Protein AF-A0A1W9QXL1-F1 (afdb_monomer_lite)

Radius of gyration: 25.46 Å; chains: 1; bounding box: 90×33×54 Å

Secondary structure (DSSP, 8-state):
-------------HHHHHHHHHHHS-HHHHHHHHHHHHHHHHHHHHHHHHHHHHHTTBPEEEETTEEEEEESSSSS-EEEEHHHHTT--SS-EEEEEEEE-SS-EEEEEEEEEE-TTT-PEEEES-SSS---EEEPBPBP-

Structure (mmCIF, N/CA/C/O backbone):
data_AF-A0A1W9QXL1-F1
#
_entry.id   AF-A0A1W9QXL1-F1
#
loop_
_atom_site.group_PDB
_atom_site.id
_atom_site.type_symbol
_atom_site.label_atom_id
_atom_site.label_alt_id
_atom_site.label_comp_id
_atom_site.label_asym_id
_atom_site.label_entity_id
_atom_site.label_seq_id
_atom_site.pdbx_PDB_ins_code
_atom_site.Cartn_x
_atom_site.Cartn_y
_atom_site.Cartn_z
_atom_site.occupancy
_atom_site.B_iso_or_equiv
_atom_site.auth_seq_id
_atom_site.auth_comp_id
_atom_site.auth_asym_id
_atom_site.auth_atom_id
_atom_site.pdbx_PDB_model_num
ATOM 1 N N . MET A 1 1 ? 74.853 2.421 2.868 1.00 37.16 1 MET A N 1
ATOM 2 C CA . MET A 1 1 ? 73.947 3.368 2.187 1.00 37.16 1 MET A CA 1
ATOM 3 C C . MET A 1 1 ? 73.109 2.555 1.227 1.00 37.16 1 MET A C 1
ATOM 5 O O . MET A 1 1 ? 73.667 2.025 0.280 1.00 37.16 1 MET A O 1
ATOM 9 N N . ILE A 1 2 ? 71.833 2.346 1.539 1.00 36.75 2 ILE A N 1
ATOM 10 C CA . ILE A 1 2 ? 70.888 1.663 0.651 1.00 36.75 2 ILE A CA 1
ATOM 11 C C . ILE A 1 2 ? 69.963 2.763 0.144 1.00 36.75 2 ILE A C 1
ATOM 13 O O . ILE A 1 2 ? 69.269 3.391 0.942 1.00 36.75 2 ILE A O 1
ATOM 17 N N . GLU A 1 3 ? 70.042 3.052 -1.152 1.00 38.88 3 GLU A N 1
ATOM 18 C CA . GLU A 1 3 ? 69.144 3.984 -1.827 1.00 38.88 3 GLU A CA 1
ATOM 19 C C . GLU A 1 3 ? 67.740 3.385 -1.838 1.00 38.88 3 GLU A C 1
ATOM 21 O O . GLU A 1 3 ? 67.471 2.366 -2.476 1.00 38.88 3 GLU A O 1
ATOM 26 N N . ILE A 1 4 ? 66.844 4.013 -1.085 1.00 38.66 4 ILE A N 1
ATOM 27 C CA . ILE A 1 4 ? 65.417 3.728 -1.134 1.00 38.66 4 ILE A CA 1
ATOM 28 C C . ILE A 1 4 ? 64.913 4.446 -2.384 1.00 38.66 4 ILE A C 1
ATOM 30 O O . ILE A 1 4 ? 64.699 5.656 -2.371 1.00 38.66 4 ILE A O 1
ATOM 34 N N . SER A 1 5 ? 64.809 3.716 -3.494 1.00 39.84 5 SER A N 1
ATOM 35 C CA . SER A 1 5 ? 64.148 4.224 -4.693 1.00 39.84 5 SER A CA 1
ATOM 36 C C . SER A 1 5 ? 62.652 4.332 -4.411 1.00 39.84 5 SER A C 1
ATOM 38 O O . SER A 1 5 ? 62.005 3.380 -3.976 1.00 39.84 5 SER A O 1
ATOM 40 N N . ASN A 1 6 ? 62.142 5.545 -4.611 1.00 46.84 6 ASN A N 1
ATOM 41 C CA . ASN A 1 6 ? 60.753 5.939 -4.434 1.00 46.84 6 ASN A CA 1
ATOM 42 C C . ASN A 1 6 ? 59.811 4.972 -5.158 1.00 46.84 6 ASN A C 1
ATOM 44 O O . ASN A 1 6 ? 59.681 5.008 -6.381 1.00 46.84 6 ASN A O 1
ATOM 48 N N . LEU A 1 7 ? 59.124 4.132 -4.388 1.00 41.19 7 LEU A N 1
ATOM 49 C CA . LEU A 1 7 ? 57.939 3.431 -4.848 1.00 41.19 7 LEU A CA 1
ATOM 50 C C . LEU A 1 7 ? 56.739 4.327 -4.533 1.00 41.19 7 LEU A C 1
ATOM 52 O O . LEU A 1 7 ? 56.057 4.150 -3.524 1.00 41.19 7 LEU A O 1
ATOM 56 N N . ASP A 1 8 ? 56.519 5.320 -5.393 1.00 43.59 8 ASP A N 1
ATOM 57 C CA . ASP A 1 8 ? 55.296 6.121 -5.424 1.00 43.59 8 ASP A CA 1
ATOM 58 C C . ASP A 1 8 ? 54.125 5.225 -5.858 1.00 43.59 8 ASP A C 1
ATOM 60 O O . ASP A 1 8 ? 53.671 5.211 -7.002 1.00 43.59 8 ASP A O 1
ATOM 64 N N . PHE A 1 9 ? 53.641 4.427 -4.908 1.00 44.78 9 PHE A N 1
ATOM 65 C CA . PHE A 1 9 ? 52.422 3.637 -4.999 1.00 44.78 9 PHE A CA 1
ATOM 66 C C . PHE A 1 9 ? 51.214 4.567 -4.811 1.00 44.78 9 PHE A C 1
ATOM 68 O O . PHE A 1 9 ? 50.482 4.493 -3.825 1.00 44.78 9 PHE A O 1
ATOM 75 N N . PHE A 1 10 ? 51.005 5.496 -5.746 1.00 48.31 10 PHE A N 1
ATOM 76 C CA . PHE A 1 10 ? 49.748 6.233 -5.820 1.00 48.31 10 PHE A CA 1
ATOM 77 C C . PHE A 1 10 ? 48.688 5.298 -6.398 1.00 48.31 10 PHE A C 1
ATOM 79 O O . PHE A 1 10 ? 48.569 5.143 -7.612 1.00 48.31 10 PHE A O 1
ATOM 86 N N . SER A 1 11 ? 47.899 4.663 -5.528 1.00 58.47 11 SER A N 1
ATOM 87 C CA . SER A 1 11 ? 46.654 4.031 -5.956 1.00 58.47 11 SER A CA 1
ATOM 88 C C . SER A 1 11 ? 45.786 5.102 -6.614 1.00 58.47 11 SER A C 1
ATOM 90 O O . SER A 1 11 ? 45.389 6.069 -5.957 1.00 58.47 11 SER A O 1
ATOM 92 N N . GLU A 1 12 ? 45.508 4.960 -7.909 1.00 55.22 12 GLU A N 1
ATOM 93 C CA . GLU A 1 12 ? 44.550 5.820 -8.598 1.00 55.22 12 GLU A CA 1
ATOM 94 C C . GLU A 1 12 ? 43.240 5.872 -7.814 1.00 55.22 12 GLU A C 1
ATOM 96 O O . GLU A 1 12 ? 42.622 4.836 -7.552 1.00 55.22 12 GLU A O 1
ATOM 101 N N . SER A 1 13 ? 42.827 7.086 -7.444 1.00 63.16 13 SER A N 1
ATOM 102 C CA . SER A 1 13 ? 41.547 7.317 -6.789 1.00 63.16 13 SER A CA 1
ATOM 103 C C . SER A 1 13 ? 40.410 6.799 -7.675 1.00 63.16 13 SER A C 1
ATOM 105 O O . SER A 1 13 ? 40.453 6.937 -8.900 1.00 63.16 13 SER A O 1
ATOM 107 N N . GLU A 1 14 ? 39.373 6.212 -7.071 1.00 58.25 14 GLU A N 1
ATOM 108 C CA . GLU A 1 14 ? 38.215 5.659 -7.797 1.00 58.25 14 GLU A CA 1
ATOM 109 C C . GLU A 1 14 ? 37.570 6.675 -8.758 1.00 58.25 14 GLU A C 1
ATOM 111 O O . GLU A 1 14 ? 37.056 6.315 -9.817 1.00 58.25 14 GLU A O 1
ATOM 116 N N . GLU A 1 15 ? 37.676 7.968 -8.446 1.00 55.12 15 GLU A N 1
ATOM 117 C CA . GLU A 1 15 ? 37.240 9.061 -9.315 1.00 55.12 15 GLU A CA 1
ATOM 118 C C . GLU A 1 15 ? 38.013 9.145 -10.641 1.00 55.12 15 GLU A C 1
ATOM 120 O O . GLU A 1 15 ? 37.410 9.432 -11.677 1.00 55.12 15 GLU A O 1
ATOM 125 N N . LYS A 1 16 ? 39.330 8.886 -10.651 1.00 56.50 16 LYS A N 1
ATOM 126 C CA . LYS A 1 16 ? 40.138 8.891 -11.884 1.00 56.50 16 LYS A CA 1
ATOM 127 C C . LYS A 1 16 ? 39.819 7.686 -12.769 1.00 56.50 16 LYS A C 1
ATOM 129 O O . LYS A 1 16 ? 39.666 7.856 -13.978 1.00 56.50 16 LYS A O 1
ATOM 134 N N . LYS A 1 17 ? 39.616 6.508 -12.166 1.00 56.53 17 LYS A N 1
ATOM 135 C CA . LYS A 1 17 ? 39.185 5.295 -12.882 1.00 56.53 17 LYS A CA 1
ATOM 136 C C . LYS A 1 17 ? 37.814 5.476 -13.537 1.00 56.53 17 LYS A C 1
ATOM 138 O O . LYS A 1 17 ? 37.656 5.163 -14.714 1.00 56.53 17 LYS A O 1
ATOM 143 N N . ASN A 1 18 ? 36.857 6.071 -12.819 1.00 58.62 18 ASN A N 1
ATOM 144 C CA . ASN A 1 18 ? 35.532 6.378 -13.366 1.00 58.62 18 ASN A CA 1
ATOM 145 C C . ASN A 1 18 ? 35.594 7.364 -14.543 1.00 58.62 18 ASN A C 1
ATOM 147 O O . ASN A 1 18 ? 34.900 7.169 -15.538 1.00 58.62 18 ASN A O 1
ATOM 151 N N . ARG A 1 19 ? 36.446 8.399 -14.482 1.00 56.50 19 ARG A N 1
ATOM 152 C CA . ARG A 1 19 ? 36.605 9.359 -15.591 1.00 56.50 19 ARG A CA 1
ATOM 153 C C . ARG A 1 19 ? 37.173 8.711 -16.856 1.00 56.50 19 ARG A C 1
ATOM 155 O O . ARG A 1 19 ? 36.631 8.949 -17.928 1.00 56.50 19 ARG A O 1
ATOM 162 N N . HIS A 1 20 ? 38.189 7.852 -16.739 1.00 54.72 20 HIS A N 1
ATOM 163 C CA . HIS A 1 20 ? 38.717 7.104 -17.890 1.00 54.72 20 HIS A CA 1
ATOM 164 C C . HIS A 1 20 ? 37.682 6.149 -18.500 1.00 54.72 20 HIS A C 1
ATOM 166 O O . HIS A 1 20 ? 37.623 6.007 -19.717 1.00 54.72 20 HIS A O 1
ATOM 172 N N . GLN A 1 21 ? 36.814 5.543 -17.687 1.00 57.22 21 GLN A N 1
ATOM 173 C CA . GLN A 1 21 ? 35.759 4.660 -18.188 1.00 57.22 21 GLN A CA 1
ATOM 174 C C . GLN A 1 21 ? 34.676 5.412 -18.984 1.00 57.22 21 GLN A C 1
ATOM 176 O O . GLN A 1 21 ? 34.145 4.877 -19.954 1.00 57.22 21 GLN A O 1
ATOM 181 N N . ILE A 1 22 ? 34.389 6.671 -18.632 1.00 56.94 22 ILE A N 1
ATOM 182 C CA . ILE A 1 22 ? 33.401 7.519 -19.325 1.00 56.94 22 ILE A CA 1
ATOM 183 C C . ILE A 1 22 ? 33.869 7.925 -20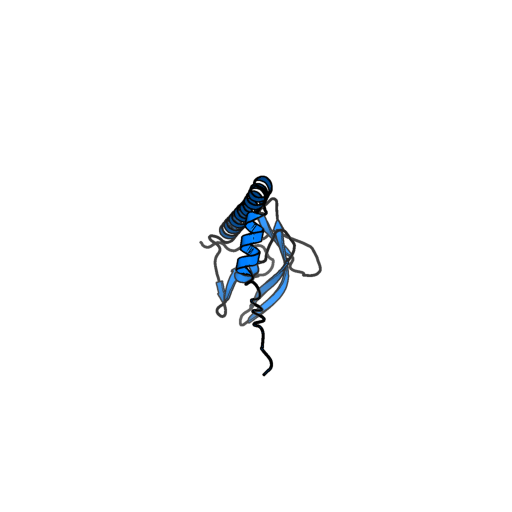.739 1.00 56.94 22 ILE A C 1
ATOM 185 O O . ILE A 1 22 ? 33.045 8.059 -21.655 1.00 56.94 22 ILE A O 1
ATOM 189 N N . ASP A 1 23 ? 35.179 8.079 -20.938 1.00 59.72 23 ASP A N 1
ATOM 190 C CA . ASP A 1 23 ? 35.776 8.397 -22.243 1.00 59.72 23 ASP A CA 1
ATOM 191 C C . ASP A 1 23 ? 35.836 7.191 -23.194 1.00 59.72 23 ASP A C 1
ATOM 193 O O . ASP A 1 23 ? 35.885 7.378 -24.409 1.00 59.72 23 ASP A O 1
ATOM 197 N N . ILE A 1 24 ? 35.740 5.966 -22.665 1.00 66.12 24 ILE A N 1
ATOM 198 C CA . ILE A 1 24 ? 35.761 4.716 -23.446 1.00 66.12 24 ILE A CA 1
ATOM 199 C C . ILE A 1 24 ? 34.400 4.413 -24.098 1.00 66.12 24 ILE A C 1
ATOM 201 O O . ILE A 1 24 ? 34.344 3.682 -25.086 1.00 66.12 24 ILE A O 1
ATOM 205 N N . PHE A 1 25 ? 33.296 4.988 -23.606 1.00 72.06 25 PHE A N 1
ATOM 206 C CA . PHE A 1 25 ? 31.986 4.731 -24.205 1.00 72.06 25 PHE A CA 1
ATOM 207 C C . PHE A 1 25 ? 31.851 5.377 -25.584 1.00 72.06 25 PHE A C 1
ATOM 209 O O . PHE A 1 25 ? 32.010 6.592 -25.763 1.00 72.06 25 PHE A O 1
ATOM 216 N N . THR A 1 26 ? 31.444 4.564 -26.551 1.00 83.00 26 THR A N 1
ATOM 217 C CA . THR A 1 26 ? 31.061 5.017 -27.885 1.00 83.00 26 THR A CA 1
ATOM 218 C C . THR A 1 26 ? 29.857 5.960 -27.815 1.00 83.00 26 THR A C 1
ATOM 220 O O . THR A 1 26 ? 29.043 5.924 -26.889 1.00 83.00 26 THR A O 1
ATOM 223 N N . HIS A 1 27 ? 29.690 6.808 -28.833 1.00 84.81 27 HIS A N 1
ATOM 224 C CA . HIS A 1 27 ? 28.538 7.713 -28.916 1.00 84.81 27 HIS A CA 1
ATOM 225 C C . HIS A 1 27 ? 27.192 6.959 -28.848 1.00 84.81 27 HIS A C 1
ATOM 227 O O . HIS A 1 27 ? 26.214 7.457 -28.286 1.00 84.81 27 HIS A O 1
ATOM 233 N N . LEU A 1 28 ? 27.141 5.735 -29.387 1.00 88.06 28 LEU A N 1
ATOM 234 C CA . LEU A 1 28 ? 25.964 4.870 -29.321 1.00 88.06 28 LEU A CA 1
ATOM 235 C C . LEU A 1 28 ? 25.688 4.383 -27.892 1.00 88.06 28 LEU A C 1
ATOM 237 O O . LEU A 1 28 ? 24.551 4.461 -27.432 1.00 88.06 28 LEU A O 1
ATOM 241 N N . GLU A 1 29 ? 26.714 3.936 -27.168 1.00 87.06 29 GLU A N 1
ATOM 242 C CA . GLU A 1 29 ? 26.579 3.511 -25.770 1.00 87.06 29 GLU A CA 1
ATOM 243 C C . GLU A 1 29 ? 26.157 4.669 -24.871 1.00 87.06 29 GLU A C 1
ATOM 245 O O . GLU A 1 29 ? 25.228 4.515 -24.081 1.00 87.06 29 GLU A O 1
ATOM 250 N N . LYS A 1 30 ? 26.745 5.858 -25.055 1.00 89.44 30 LYS A N 1
ATOM 251 C CA . LYS A 1 30 ? 26.338 7.075 -24.332 1.00 89.44 30 LYS A CA 1
ATOM 252 C C . LYS A 1 30 ? 24.854 7.383 -24.550 1.00 89.44 30 LYS A C 1
ATOM 254 O O . LYS A 1 30 ? 24.141 7.673 -23.590 1.00 89.44 30 LYS A O 1
ATOM 259 N N . LYS A 1 31 ? 24.362 7.259 -25.788 1.00 92.69 31 LYS A N 1
ATOM 260 C CA . LYS A 1 31 ? 22.936 7.433 -26.113 1.00 92.69 31 LYS A CA 1
ATOM 261 C C . LYS A 1 31 ? 22.059 6.367 -25.450 1.00 92.69 31 LYS A C 1
ATOM 263 O O . LYS A 1 31 ? 21.014 6.706 -24.900 1.00 92.69 31 LYS A O 1
ATOM 268 N N . ASN A 1 32 ? 22.477 5.103 -25.470 1.00 92.56 32 ASN A N 1
ATOM 269 C CA . ASN A 1 32 ? 21.732 4.006 -24.846 1.00 92.56 32 ASN A CA 1
ATOM 270 C C . ASN A 1 32 ? 21.647 4.170 -23.323 1.00 92.56 32 ASN A C 1
ATOM 272 O O . ASN A 1 32 ? 20.564 4.037 -22.754 1.00 92.56 32 ASN A O 1
ATOM 276 N N . ILE A 1 33 ? 22.760 4.531 -22.677 1.00 91.19 33 ILE A N 1
ATOM 277 C CA . ILE A 1 33 ? 22.816 4.832 -21.242 1.00 91.19 33 ILE A CA 1
ATOM 278 C C . ILE A 1 33 ? 21.885 6.003 -20.918 1.00 91.19 33 ILE A C 1
ATOM 280 O O . ILE A 1 33 ? 21.066 5.903 -20.005 1.00 91.19 33 ILE A O 1
ATOM 284 N N . LEU A 1 34 ? 21.956 7.094 -21.688 1.00 93.06 34 LEU A N 1
ATOM 285 C CA . LEU A 1 34 ? 21.110 8.265 -21.470 1.00 93.06 34 LEU A CA 1
ATOM 286 C C . LEU A 1 34 ? 19.619 7.931 -21.608 1.00 93.06 34 LEU A C 1
ATOM 288 O O . LEU A 1 34 ? 18.819 8.356 -20.775 1.00 93.06 34 LEU A O 1
ATOM 292 N N . ASN A 1 35 ? 19.248 7.148 -22.622 1.00 95.06 35 ASN A N 1
ATOM 293 C CA . ASN A 1 35 ? 17.872 6.698 -22.814 1.00 95.06 35 ASN A CA 1
ATOM 294 C C . ASN A 1 35 ? 17.395 5.852 -21.632 1.00 95.06 35 ASN A C 1
ATOM 296 O O . ASN A 1 35 ? 16.334 6.135 -21.081 1.00 95.06 35 ASN A O 1
ATOM 300 N N . HIS A 1 36 ? 18.203 4.888 -21.187 1.00 93.81 36 HIS A N 1
ATOM 301 C CA . HIS A 1 36 ? 17.871 4.045 -20.041 1.00 93.81 36 HIS A CA 1
ATOM 302 C C . HIS A 1 36 ? 17.662 4.865 -18.759 1.00 93.81 36 HIS A C 1
ATOM 304 O O . HIS A 1 36 ? 16.659 4.701 -18.063 1.00 93.81 36 HIS A O 1
ATOM 310 N N . LEU A 1 37 ? 18.563 5.809 -18.469 1.00 93.88 37 LEU A N 1
ATOM 311 C CA . LEU A 1 37 ? 18.430 6.714 -17.322 1.00 93.88 37 LEU A CA 1
ATOM 312 C C . LEU A 1 37 ? 17.178 7.593 -17.430 1.00 93.88 37 LEU A C 1
ATOM 314 O O . LEU A 1 37 ? 16.494 7.843 -16.434 1.00 93.88 37 LEU A O 1
ATOM 318 N N . ASN A 1 38 ? 16.847 8.055 -18.637 1.00 95.56 38 ASN A N 1
ATOM 319 C CA . ASN A 1 38 ? 15.661 8.871 -18.858 1.00 95.56 38 ASN A CA 1
ATOM 320 C C . ASN A 1 38 ? 14.365 8.063 -18.682 1.00 95.56 38 ASN A C 1
ATOM 322 O O . ASN A 1 38 ? 13.427 8.552 -18.055 1.00 95.56 38 ASN A O 1
ATOM 326 N N . GLU A 1 39 ? 14.317 6.818 -19.158 1.00 94.00 39 GLU A N 1
ATOM 327 C CA . GLU A 1 39 ? 13.196 5.899 -18.927 1.00 94.00 39 GLU A CA 1
ATOM 328 C C . GLU A 1 39 ? 12.993 5.620 -17.434 1.00 94.00 39 GLU A C 1
ATOM 330 O O . GLU A 1 39 ? 11.867 5.706 -16.932 1.00 94.00 39 GLU A O 1
ATOM 335 N N . GLN A 1 40 ? 14.080 5.369 -16.696 1.00 92.25 40 GLN A N 1
ATOM 336 C CA . GLN A 1 40 ? 14.035 5.216 -15.240 1.00 92.25 40 GLN A CA 1
ATOM 337 C C . GLN A 1 40 ? 13.474 6.471 -14.557 1.00 92.25 40 GLN A C 1
ATOM 339 O O . GLN A 1 40 ? 12.590 6.374 -13.700 1.00 92.25 40 GLN A O 1
ATOM 344 N N . ARG A 1 41 ? 13.941 7.660 -14.962 1.00 93.38 41 ARG A N 1
ATOM 345 C CA . ARG A 1 41 ? 13.460 8.947 -14.439 1.00 93.38 41 ARG A CA 1
ATOM 346 C C . ARG A 1 41 ? 11.965 9.143 -14.693 1.00 93.38 41 ARG A C 1
ATOM 348 O O . ARG A 1 41 ? 11.236 9.484 -13.764 1.00 93.38 41 ARG A O 1
ATOM 355 N N . LEU A 1 42 ? 11.504 8.908 -15.922 1.00 93.06 42 LEU A N 1
ATOM 356 C CA . LEU A 1 42 ? 10.093 9.041 -16.302 1.00 93.06 42 LEU A CA 1
ATOM 357 C C . LEU A 1 42 ? 9.205 8.054 -15.534 1.00 93.06 42 LEU A C 1
ATOM 359 O O . LEU A 1 42 ? 8.145 8.433 -15.035 1.00 93.06 42 LEU A O 1
ATOM 363 N N . SER A 1 43 ? 9.659 6.808 -15.379 1.00 84.94 43 SER A N 1
ATOM 364 C CA . SER A 1 43 ? 8.963 5.787 -14.590 1.00 84.94 43 SER A CA 1
ATOM 365 C C . SER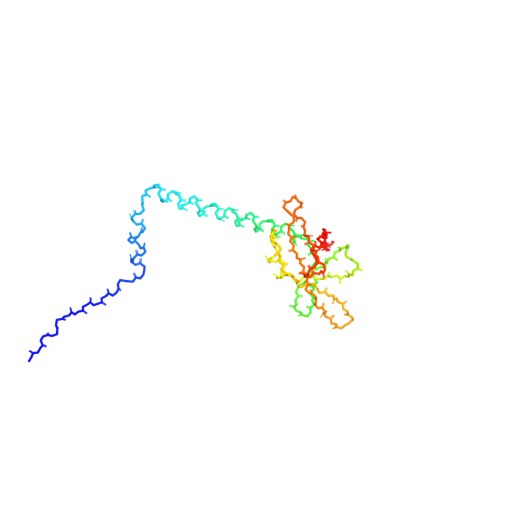 A 1 43 ? 8.806 6.211 -13.126 1.00 84.94 43 SER A C 1
ATOM 367 O O . SER A 1 43 ? 7.708 6.152 -12.568 1.00 84.94 43 SER A O 1
ATOM 369 N N . ARG A 1 44 ? 9.880 6.726 -12.514 1.00 86.38 44 ARG A N 1
ATOM 370 C CA . ARG A 1 44 ? 9.849 7.245 -11.142 1.00 86.38 44 ARG A CA 1
ATOM 371 C C . ARG A 1 44 ? 8.866 8.407 -10.991 1.00 86.38 44 ARG A C 1
ATOM 373 O O . ARG A 1 44 ? 8.028 8.363 -10.096 1.00 86.38 44 ARG A O 1
ATOM 380 N N . GLN A 1 45 ? 8.921 9.395 -11.884 1.00 89.25 45 GLN A N 1
ATOM 381 C CA . GLN A 1 45 ? 8.008 10.546 -11.859 1.00 89.25 45 GLN A CA 1
ATOM 382 C C . GLN A 1 45 ? 6.544 10.120 -11.983 1.00 89.25 45 GLN A C 1
ATOM 384 O O . GLN A 1 45 ? 5.687 10.610 -11.247 1.00 89.25 45 GLN A O 1
ATOM 389 N N . LYS A 1 46 ? 6.254 9.171 -12.881 1.00 86.75 46 LYS A N 1
ATOM 390 C CA . LYS A 1 46 ? 4.910 8.610 -13.031 1.00 86.75 46 LYS A CA 1
ATOM 391 C C . LYS A 1 46 ? 4.446 7.942 -11.735 1.00 86.75 46 LYS A C 1
ATOM 393 O O . LYS A 1 46 ? 3.343 8.215 -11.278 1.00 86.75 46 LYS A O 1
ATOM 398 N N . ASN A 1 47 ? 5.288 7.117 -11.116 1.00 82.12 47 ASN A N 1
ATOM 399 C CA . ASN A 1 47 ? 4.947 6.444 -9.862 1.00 82.12 47 ASN A CA 1
ATOM 400 C C . ASN A 1 47 ? 4.710 7.431 -8.712 1.00 82.12 47 ASN A C 1
ATOM 402 O O . ASN A 1 47 ? 3.758 7.252 -7.958 1.00 82.12 47 ASN A O 1
ATOM 406 N N . GLU A 1 48 ? 5.532 8.476 -8.593 1.00 84.31 48 GLU A N 1
ATOM 407 C CA . GLU A 1 48 ? 5.356 9.536 -7.593 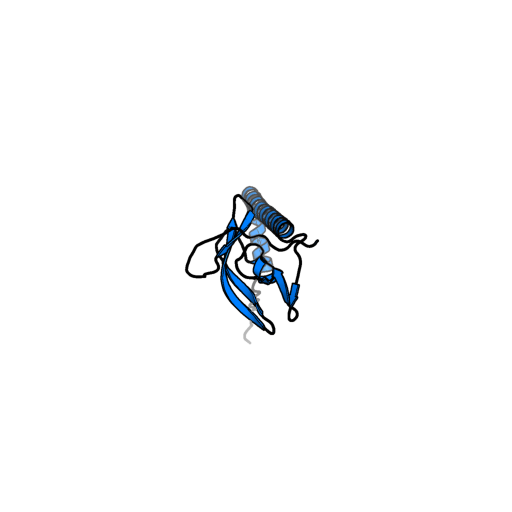1.00 84.31 48 GLU A CA 1
ATOM 408 C C . GLU A 1 48 ? 4.035 10.289 -7.797 1.00 84.31 48 GLU A C 1
ATOM 410 O O . GLU A 1 48 ? 3.329 10.558 -6.826 1.00 84.31 48 GLU A O 1
ATOM 415 N N . LYS A 1 49 ? 3.668 10.584 -9.051 1.00 86.12 49 LYS A N 1
ATOM 416 C CA . LYS A 1 49 ? 2.401 11.247 -9.374 1.00 86.12 49 LYS A CA 1
ATOM 417 C C . LYS A 1 49 ? 1.198 10.380 -9.004 1.00 86.12 49 LYS A C 1
ATOM 419 O O . LYS A 1 49 ? 0.331 10.844 -8.275 1.00 86.12 49 LYS A O 1
ATOM 424 N N . ILE A 1 50 ? 1.197 9.109 -9.411 1.00 82.94 50 ILE A N 1
ATOM 425 C CA . ILE A 1 50 ? 0.091 8.197 -9.092 1.00 82.94 50 ILE A CA 1
ATOM 426 C C . ILE A 1 50 ? 0.009 7.966 -7.572 1.00 82.94 50 ILE A C 1
ATOM 428 O O . ILE A 1 50 ? -1.077 7.913 -7.006 1.00 82.94 50 ILE A O 1
ATOM 432 N N . GLN A 1 51 ? 1.144 7.848 -6.869 1.00 81.31 51 GLN A N 1
ATOM 433 C CA . GLN A 1 51 ? 1.124 7.752 -5.405 1.00 81.31 51 GLN A CA 1
ATOM 434 C C . GLN A 1 51 ? 0.483 8.982 -4.762 1.00 81.31 51 GLN A C 1
ATOM 436 O O . GLN A 1 51 ? -0.327 8.812 -3.855 1.00 81.31 51 GLN A O 1
ATOM 441 N N . LYS A 1 52 ? 0.811 10.192 -5.229 1.00 82.81 52 LYS A N 1
ATOM 442 C CA . LYS A 1 52 ? 0.158 11.414 -4.752 1.00 82.81 52 LYS A CA 1
ATOM 443 C C . LYS A 1 52 ? -1.343 11.348 -4.993 1.00 82.81 52 LYS A C 1
ATOM 445 O O . LYS A 1 52 ? -2.075 11.356 -4.018 1.00 82.81 52 LYS A O 1
ATOM 450 N N . GLU A 1 53 ? -1.781 11.151 -6.234 1.00 84.38 53 GLU A N 1
ATOM 451 C CA . GLU A 1 53 ? -3.206 11.116 -6.605 1.00 84.38 53 GLU A CA 1
ATOM 452 C C . GLU A 1 53 ? -4.016 10.095 -5.776 1.00 84.38 53 GLU A C 1
ATOM 454 O O . GLU A 1 53 ? -5.152 10.361 -5.389 1.00 84.38 53 GLU A O 1
ATOM 459 N N . ARG A 1 54 ? -3.432 8.936 -5.428 1.00 81.19 54 ARG A N 1
ATOM 460 C CA . ARG A 1 54 ? -4.109 7.910 -4.605 1.00 81.19 54 ARG A CA 1
ATOM 461 C C . ARG A 1 54 ? -4.391 8.349 -3.170 1.00 81.19 54 ARG A C 1
ATOM 463 O O . ARG A 1 54 ? -5.407 7.949 -2.598 1.00 81.19 54 ARG A O 1
ATOM 470 N N . PHE A 1 55 ? -3.457 9.076 -2.567 1.00 82.88 55 PHE A N 1
ATOM 471 C CA . PHE A 1 55 ? -3.508 9.458 -1.154 1.00 82.88 55 PHE A CA 1
ATOM 472 C C . PHE A 1 55 ? -3.836 10.943 -0.951 1.00 82.88 55 PHE A C 1
ATOM 474 O O . PHE A 1 55 ? -3.979 11.393 0.185 1.00 82.88 55 PHE A O 1
ATOM 481 N N . GLU A 1 56 ? -3.987 11.689 -2.042 1.00 81.75 56 GLU A N 1
ATOM 482 C CA . GLU A 1 56 ? -4.452 13.067 -2.064 1.00 81.75 56 GLU A CA 1
ATOM 483 C C . GLU A 1 56 ? -5.909 13.133 -1.584 1.00 81.75 56 GLU A C 1
ATOM 485 O O . GLU A 1 56 ? -6.744 12.272 -1.895 1.00 81.75 56 GLU A O 1
ATOM 490 N N . ASN A 1 57 ? -6.197 14.140 -0.757 1.00 85.06 57 ASN A N 1
ATOM 491 C CA . ASN A 1 57 ? -7.502 14.370 -0.127 1.00 85.06 57 ASN A CA 1
ATOM 492 C C . ASN A 1 57 ? -8.002 13.193 0.728 1.00 85.06 57 ASN A C 1
ATOM 494 O O . ASN A 1 57 ? -9.208 12.987 0.877 1.00 85.06 57 ASN A O 1
ATOM 498 N N . LYS A 1 58 ? -7.095 12.366 1.261 1.00 88.81 58 LYS A N 1
ATOM 499 C CA . LYS A 1 58 ? -7.449 11.305 2.209 1.00 88.81 58 LYS A CA 1
ATOM 500 C C . LYS A 1 58 ? -7.256 11.800 3.629 1.00 88.81 58 LYS A C 1
ATOM 502 O O . LYS A 1 58 ? -6.217 12.355 3.974 1.00 88.81 58 LYS A O 1
ATOM 507 N N . LYS A 1 59 ? -8.249 11.534 4.467 1.00 91.50 59 LYS A N 1
ATOM 508 C CA . LYS A 1 59 ? -8.269 11.962 5.857 1.00 91.50 59 LYS A CA 1
ATOM 509 C C . LYS A 1 59 ? -7.185 11.248 6.654 1.00 91.50 59 LYS A C 1
ATOM 511 O O . LYS A 1 59 ? -7.142 10.015 6.709 1.00 91.50 59 LYS A O 1
ATOM 516 N N . ILE A 1 60 ? -6.340 12.039 7.309 1.00 91.88 60 ILE A N 1
ATOM 517 C CA . ILE A 1 60 ? -5.239 11.544 8.133 1.00 91.88 60 ILE A CA 1
ATOM 518 C C . ILE A 1 60 ? -5.662 11.539 9.601 1.00 91.88 60 ILE A C 1
ATOM 520 O O . ILE A 1 60 ? -6.042 12.559 10.170 1.00 91.88 60 ILE A O 1
ATOM 524 N N . TYR A 1 61 ? -5.556 10.375 10.232 1.00 90.94 61 TYR A N 1
ATOM 525 C CA . TYR A 1 61 ? -5.771 10.196 11.662 1.00 90.94 61 TYR A CA 1
ATOM 526 C C . TYR A 1 61 ? -4.434 10.193 12.390 1.00 90.94 61 TYR A C 1
ATOM 528 O O . TYR A 1 61 ? -3.546 9.411 12.053 1.00 90.94 61 TYR A O 1
ATOM 536 N N . MET A 1 62 ? -4.305 11.032 13.416 1.00 90.38 62 MET A N 1
ATOM 537 C CA . MET A 1 62 ? -3.126 11.063 14.275 1.00 90.38 62 MET A CA 1
ATOM 538 C C . MET A 1 62 ? -3.391 10.251 15.545 1.00 90.38 62 MET A C 1
ATOM 540 O O . MET A 1 62 ? -4.237 10.618 16.357 1.00 90.38 62 MET A O 1
ATOM 544 N N . ILE A 1 63 ? -2.688 9.129 15.706 1.00 88.12 63 ILE A N 1
ATOM 545 C CA . ILE A 1 63 ? -2.826 8.227 16.858 1.00 88.12 63 ILE A CA 1
ATOM 546 C C . ILE A 1 63 ? -1.422 7.912 17.369 1.00 88.12 63 ILE A C 1
ATOM 548 O O . ILE A 1 63 ? -0.597 7.405 16.615 1.00 88.12 63 ILE A O 1
ATOM 552 N N . GLN A 1 64 ? -1.135 8.207 18.642 1.00 83.81 64 GLN A N 1
ATOM 553 C CA . GLN A 1 64 ? 0.171 7.927 19.266 1.00 83.81 64 GLN A CA 1
ATOM 554 C C . GLN A 1 64 ? 1.364 8.436 18.427 1.00 83.81 64 GLN A C 1
ATOM 556 O O . GLN A 1 64 ? 2.323 7.709 18.181 1.00 83.81 64 GLN A O 1
ATOM 561 N N . ASN A 1 65 ? 1.281 9.685 17.953 1.00 88.00 65 ASN A N 1
ATOM 562 C CA . ASN A 1 65 ? 2.304 10.345 17.129 1.00 88.00 65 ASN A CA 1
ATOM 563 C C . ASN A 1 65 ? 2.575 9.694 15.755 1.00 88.00 65 ASN A C 1
ATOM 565 O O . ASN A 1 65 ? 3.570 10.000 15.104 1.00 88.00 65 ASN A O 1
ATOM 569 N N . LYS A 1 66 ? 1.687 8.807 15.301 1.00 91.25 66 LYS A N 1
ATOM 570 C CA . LYS A 1 66 ? 1.725 8.190 13.975 1.00 91.25 66 LYS A CA 1
ATOM 571 C C . LYS A 1 66 ? 0.501 8.587 13.164 1.00 91.25 66 LYS A C 1
ATOM 573 O O . LYS A 1 66 ? -0.567 8.859 13.717 1.00 91.25 66 LYS A O 1
ATOM 578 N N . GLN A 1 67 ? 0.673 8.617 11.849 1.00 93.44 67 GLN A N 1
ATOM 579 C CA . GLN A 1 67 ? -0.369 8.982 10.897 1.00 93.44 67 GLN A CA 1
ATOM 580 C C . GLN A 1 67 ? -0.968 7.737 10.250 1.00 93.44 67 GLN A C 1
ATOM 582 O O . GLN A 1 67 ? -0.239 6.849 9.799 1.00 93.44 67 GLN A O 1
ATOM 587 N N . TYR A 1 68 ? -2.295 7.706 10.155 1.00 93.12 68 TYR A N 1
ATOM 588 C CA . TYR A 1 68 ? -3.030 6.581 9.596 1.00 93.12 68 TYR A CA 1
ATOM 589 C C . TYR A 1 68 ? -4.120 7.020 8.620 1.00 93.12 68 TYR A C 1
ATOM 591 O O . TYR A 1 68 ? -4.837 7.986 8.872 1.00 93.12 68 TYR A O 1
ATOM 599 N N . TYR A 1 69 ? -4.309 6.241 7.558 1.00 92.88 69 TYR A N 1
ATOM 600 C CA . TYR A 1 69 ? -5.510 6.268 6.732 1.00 92.88 69 TYR A CA 1
ATOM 601 C C . TYR A 1 69 ? -6.501 5.229 7.227 1.00 92.88 69 TYR A C 1
ATOM 603 O O . TYR A 1 69 ? -6.127 4.094 7.524 1.00 92.88 69 TYR A O 1
ATOM 611 N N . LYS A 1 70 ? -7.780 5.586 7.271 1.00 92.25 70 LYS A N 1
ATOM 612 C CA . LYS A 1 70 ? -8.844 4.642 7.603 1.00 92.25 70 LYS A CA 1
ATOM 613 C C . LYS A 1 70 ? -9.390 3.999 6.333 1.00 92.25 70 LYS A C 1
ATOM 615 O O . LYS A 1 70 ? -9.685 4.694 5.365 1.00 92.25 70 LYS A O 1
ATOM 620 N N . ILE A 1 71 ? -9.551 2.683 6.362 1.00 91.25 71 ILE A N 1
ATOM 621 C CA . ILE A 1 71 ? -10.144 1.896 5.284 1.00 91.25 71 ILE A CA 1
ATOM 622 C C . ILE A 1 71 ? -11.671 1.889 5.448 1.00 91.25 71 ILE A C 1
ATOM 624 O O . ILE A 1 71 ? -12.181 1.560 6.524 1.00 91.25 71 ILE A O 1
ATOM 628 N N . ILE A 1 72 ? -12.393 2.220 4.377 1.00 87.50 72 ILE A N 1
ATOM 629 C CA . ILE A 1 72 ? -13.855 2.120 4.279 1.00 87.50 72 ILE A CA 1
ATOM 630 C C . ILE A 1 72 ? -14.238 0.774 3.633 1.00 87.50 72 ILE A C 1
ATOM 632 O O . ILE A 1 72 ? -13.408 0.103 3.022 1.00 87.50 72 ILE A O 1
ATOM 636 N N . ASP A 1 73 ? -15.489 0.345 3.811 1.00 82.81 73 ASP A N 1
ATOM 637 C CA . ASP A 1 73 ? -16.092 -0.865 3.223 1.00 82.81 73 ASP A CA 1
ATOM 638 C C . ASP A 1 73 ? -15.549 -2.205 3.743 1.00 82.81 73 ASP A C 1
ATOM 640 O O . ASP A 1 73 ? -15.965 -3.283 3.307 1.00 82.81 73 ASP A O 1
ATOM 644 N N . MET A 1 74 ? -14.670 -2.175 4.746 1.00 82.56 74 MET A N 1
ATOM 645 C CA . MET A 1 74 ? -14.334 -3.355 5.537 1.00 82.56 74 MET A CA 1
ATOM 646 C C . MET A 1 74 ? -15.352 -3.593 6.657 1.00 82.56 74 MET A C 1
ATOM 648 O O . MET A 1 74 ? -15.893 -2.666 7.249 1.00 82.56 74 MET A O 1
ATOM 652 N N . LYS A 1 75 ? -15.552 -4.868 7.029 1.00 81.69 75 LYS A N 1
ATOM 653 C CA . LYS A 1 75 ? -16.443 -5.266 8.142 1.00 81.69 75 LYS A CA 1
ATOM 654 C C . LYS A 1 75 ? -16.087 -4.625 9.491 1.00 81.69 75 LYS A C 1
ATOM 656 O O . LYS A 1 75 ? -16.925 -4.583 10.383 1.00 81.69 75 LYS A O 1
ATOM 661 N N . ARG A 1 76 ? -14.830 -4.222 9.677 1.00 83.50 76 ARG A N 1
ATOM 662 C CA . ARG A 1 76 ? -14.323 -3.532 10.870 1.00 83.50 76 ARG A CA 1
ATOM 663 C C . ARG A 1 76 ? -13.564 -2.293 10.413 1.00 83.50 76 ARG A C 1
ATOM 665 O O . ARG A 1 76 ? -13.042 -2.283 9.301 1.00 83.50 76 ARG A O 1
ATOM 672 N N . ALA A 1 77 ? -13.471 -1.290 11.281 1.00 85.69 77 ALA A N 1
ATOM 673 C CA . ALA A 1 77 ? -12.643 -0.121 11.026 1.00 85.69 77 ALA A CA 1
ATOM 674 C C . ALA A 1 77 ? -11.164 -0.523 11.100 1.00 85.69 77 ALA A C 1
ATOM 676 O O . ALA A 1 77 ? -10.630 -0.759 12.187 1.00 85.69 77 ALA A O 1
ATOM 677 N N . TYR A 1 78 ? -10.535 -0.635 9.933 1.00 91.31 78 TYR A N 1
ATOM 678 C CA . TYR A 1 78 ? -9.105 -0.869 9.811 1.00 91.31 78 TYR A CA 1
ATOM 679 C C . TYR A 1 78 ? -8.386 0.414 9.417 1.00 91.31 78 TYR A C 1
ATOM 681 O O . TYR A 1 78 ? -8.936 1.269 8.725 1.00 91.31 78 TYR A O 1
ATOM 689 N N . TYR A 1 79 ? -7.140 0.512 9.849 1.00 92.12 79 TYR A N 1
ATOM 690 C CA . TYR A 1 79 ? -6.263 1.644 9.630 1.00 92.12 79 TYR A CA 1
ATOM 691 C C . TYR A 1 79 ? -4.952 1.155 9.012 1.00 92.12 79 TYR A C 1
ATOM 693 O O . TYR A 1 79 ? -4.442 0.093 9.371 1.00 92.12 79 TYR A O 1
ATOM 701 N N . LEU A 1 80 ? -4.413 1.936 8.084 1.00 92.38 80 LEU A N 1
ATOM 702 C CA . LEU A 1 80 ? -3.107 1.739 7.467 1.00 92.38 80 LEU A CA 1
ATOM 703 C C . LEU A 1 80 ? -2.204 2.893 7.858 1.00 92.38 80 LEU A C 1
ATOM 705 O O . LEU A 1 80 ? -2.587 4.049 7.723 1.00 92.38 80 LEU A O 1
ATOM 709 N N . GLU A 1 81 ? -1.001 2.585 8.316 1.00 92.88 81 GLU A N 1
ATOM 710 C CA . GLU A 1 81 ? 0.008 3.605 8.579 1.00 92.88 81 GLU A CA 1
ATOM 711 C C . GLU A 1 81 ? 0.447 4.257 7.260 1.00 92.88 81 GLU A C 1
ATOM 713 O O . GLU A 1 81 ? 0.766 3.557 6.294 1.00 92.88 81 GLU A O 1
ATOM 718 N N . VAL A 1 82 ? 0.481 5.592 7.221 1.00 90.62 82 VAL A N 1
ATOM 719 C CA . VAL A 1 82 ? 0.803 6.369 6.006 1.00 90.62 82 VAL A CA 1
ATOM 720 C C . VAL A 1 82 ? 2.165 5.969 5.432 1.00 90.62 82 VAL A C 1
ATOM 722 O O . VAL A 1 82 ? 2.329 5.846 4.219 1.00 90.62 82 VAL A O 1
ATOM 725 N N . GLU A 1 83 ? 3.146 5.698 6.293 1.00 88.94 83 GLU A N 1
ATOM 726 C CA . GLU A 1 83 ? 4.476 5.256 5.868 1.00 88.94 83 GLU A CA 1
ATOM 727 C C . GLU A 1 83 ? 4.454 3.878 5.199 1.00 88.94 83 GLU A C 1
ATOM 729 O O . GLU A 1 83 ? 5.140 3.663 4.200 1.00 88.94 83 GLU A O 1
ATOM 734 N N . SER A 1 84 ? 3.613 2.965 5.693 1.00 87.75 84 SER A N 1
ATOM 735 C CA . SER A 1 84 ? 3.479 1.616 5.135 1.00 87.75 84 SER A CA 1
ATOM 736 C C . SER A 1 84 ? 2.855 1.628 3.736 1.00 87.75 84 SER A C 1
ATOM 738 O O . SER A 1 84 ? 3.178 0.772 2.911 1.00 87.75 84 SER A O 1
ATOM 740 N N . CYS A 1 85 ? 2.013 2.620 3.429 1.00 85.69 85 CYS A N 1
ATOM 741 C CA . CYS A 1 85 ? 1.391 2.774 2.114 1.00 85.69 85 CYS A CA 1
ATOM 742 C C . CYS A 1 85 ? 2.400 3.009 0.977 1.00 85.69 85 CYS A C 1
ATOM 744 O O . CYS A 1 85 ? 2.131 2.611 -0.157 1.00 85.69 85 CYS A O 1
ATOM 746 N N . LYS A 1 86 ? 3.580 3.579 1.266 1.00 82.56 86 LYS A N 1
ATOM 747 C CA . LYS A 1 86 ? 4.652 3.799 0.273 1.00 82.56 86 LYS A CA 1
ATOM 748 C C . LYS A 1 86 ? 5.197 2.490 -0.310 1.00 82.56 86 LYS A C 1
ATOM 750 O O . LYS A 1 86 ? 5.682 2.473 -1.438 1.00 82.56 86 LYS A O 1
ATOM 755 N N . ASN A 1 87 ? 5.082 1.396 0.444 1.00 83.19 87 ASN A N 1
ATOM 756 C CA . ASN A 1 87 ? 5.580 0.073 0.065 1.00 83.19 87 ASN A CA 1
ATOM 757 C C . ASN A 1 87 ? 4.539 -0.766 -0.694 1.00 83.19 87 ASN A C 1
ATOM 759 O O . ASN A 1 87 ? 4.818 -1.900 -1.093 1.00 83.19 87 ASN A O 1
ATOM 763 N N . ILE A 1 88 ? 3.320 -0.251 -0.879 1.00 86.31 88 ILE A N 1
ATOM 764 C CA . ILE A 1 88 ? 2.285 -0.944 -1.641 1.00 86.31 88 ILE A CA 1
ATOM 765 C C . ILE A 1 88 ? 2.545 -0.688 -3.124 1.00 86.31 88 ILE A C 1
ATOM 767 O O . ILE A 1 88 ? 2.566 0.448 -3.596 1.00 86.31 88 ILE A O 1
ATOM 771 N N . SER A 1 89 ? 2.751 -1.769 -3.867 1.00 86.19 89 SER A N 1
ATOM 772 C CA . SER A 1 89 ? 3.015 -1.732 -5.303 1.00 86.19 89 SER A CA 1
ATOM 773 C C . SER A 1 89 ? 2.015 -2.616 -6.048 1.00 86.19 89 SER A C 1
ATOM 775 O O . SER A 1 89 ? 1.075 -3.153 -5.463 1.00 86.19 89 SER A O 1
ATOM 777 N N . TYR A 1 90 ? 2.206 -2.791 -7.354 1.00 86.69 90 TYR A N 1
ATOM 778 C CA . TYR A 1 90 ? 1.428 -3.765 -8.126 1.00 86.69 90 TYR A CA 1
ATOM 779 C C . TYR A 1 90 ? 1.698 -5.214 -7.693 1.00 86.69 90 TYR A C 1
ATOM 781 O O . TYR A 1 90 ? 0.856 -6.089 -7.899 1.00 86.69 90 TYR A O 1
ATOM 789 N N . ALA A 1 91 ? 2.871 -5.477 -7.110 1.00 87.50 91 ALA A N 1
ATOM 790 C CA . ALA A 1 91 ? 3.172 -6.756 -6.490 1.00 87.50 91 ALA A CA 1
ATOM 791 C C . ALA A 1 91 ? 2.533 -6.831 -5.099 1.00 87.50 91 ALA A C 1
ATOM 793 O O . ALA A 1 91 ? 2.378 -5.822 -4.411 1.00 87.50 91 ALA A O 1
ATOM 794 N N . GLN A 1 92 ? 2.183 -8.047 -4.682 1.00 89.31 92 GLN A N 1
ATOM 795 C CA . GLN A 1 92 ? 1.686 -8.285 -3.332 1.00 89.31 92 GLN A CA 1
ATOM 796 C C . GLN A 1 92 ? 2.762 -7.952 -2.294 1.00 89.31 92 GLN A C 1
ATOM 798 O O . GLN A 1 92 ? 3.893 -8.429 -2.390 1.00 89.31 92 GLN A O 1
ATOM 803 N N . SER A 1 93 ? 2.399 -7.159 -1.293 1.00 90.25 93 SER A N 1
ATOM 804 C CA . SER A 1 93 ? 3.244 -6.852 -0.144 1.00 90.25 93 SER A CA 1
ATOM 805 C C . SER A 1 93 ? 2.494 -7.111 1.159 1.00 90.25 93 SER A C 1
ATOM 807 O O . SER A 1 93 ? 1.266 -7.028 1.230 1.00 90.25 93 SER A O 1
ATOM 809 N N . ILE A 1 94 ? 3.242 -7.480 2.198 1.00 90.88 94 ILE A N 1
ATOM 810 C CA . ILE A 1 94 ? 2.688 -7.646 3.542 1.00 90.88 94 ILE A CA 1
ATOM 811 C C . ILE A 1 94 ? 2.485 -6.256 4.135 1.00 90.88 94 ILE A C 1
ATOM 813 O O . ILE A 1 94 ? 3.414 -5.451 4.166 1.00 90.88 94 ILE A O 1
ATOM 817 N N . VAL A 1 95 ? 1.281 -5.998 4.639 1.00 91.56 95 VAL A N 1
ATOM 818 C CA . VAL A 1 95 ? 0.930 -4.746 5.316 1.00 91.56 95 VAL A CA 1
ATOM 819 C C . VAL A 1 95 ? 0.388 -5.016 6.711 1.00 91.56 95 VAL A C 1
ATOM 821 O O . VAL A 1 95 ? -0.164 -6.086 6.988 1.00 91.56 95 VAL A O 1
ATOM 824 N N . LEU A 1 96 ? 0.539 -4.036 7.598 1.00 93.00 96 LEU A N 1
ATOM 825 C CA . LEU A 1 96 ? -0.068 -4.057 8.923 1.00 93.00 96 LEU A CA 1
ATOM 826 C C . LEU A 1 96 ? -1.408 -3.327 8.877 1.00 93.00 96 LEU A C 1
ATOM 828 O O . LEU A 1 96 ? -1.471 -2.131 8.607 1.00 93.00 96 LEU A O 1
ATOM 832 N N . LEU A 1 97 ? -2.475 -4.072 9.143 1.00 91.44 97 LEU A N 1
ATOM 833 C CA . LEU A 1 97 ? -3.823 -3.556 9.316 1.00 91.44 97 LEU A CA 1
ATOM 834 C C . LEU A 1 97 ? -4.055 -3.336 10.804 1.00 91.44 97 LEU A C 1
ATOM 836 O O . LEU A 1 97 ? -4.078 -4.292 11.584 1.00 91.44 97 LEU A O 1
ATOM 840 N N . TYR A 1 98 ? -4.229 -2.083 11.192 1.00 92.81 98 TYR A N 1
ATOM 841 C CA . TYR A 1 98 ? -4.453 -1.708 12.577 1.00 92.81 98 TYR A CA 1
ATOM 842 C C . TYR A 1 98 ? -5.947 -1.593 12.872 1.00 92.81 98 TYR A C 1
ATOM 844 O O . TYR A 1 98 ? -6.712 -1.119 12.038 1.00 92.81 98 TYR A O 1
ATOM 852 N N . THR A 1 99 ? -6.380 -1.996 14.062 1.00 90.50 99 THR A N 1
ATOM 853 C CA . THR A 1 99 ? -7.725 -1.701 14.572 1.00 90.50 99 THR A CA 1
ATOM 854 C C . THR A 1 99 ? -7.628 -0.878 15.841 1.00 90.50 99 THR A C 1
ATOM 856 O O . THR A 1 99 ? -6.799 -1.172 16.703 1.00 90.50 99 THR A O 1
ATOM 859 N N . TYR A 1 100 ? -8.467 0.154 15.943 1.00 86.56 100 TYR A N 1
ATOM 860 C CA . TYR A 1 100 ? -8.536 1.018 17.118 1.00 86.56 100 TYR A CA 1
ATOM 861 C C . TYR A 1 100 ? -9.599 0.504 18.078 1.00 86.56 100 TYR A C 1
ATOM 863 O O . TYR A 1 100 ? -10.779 0.453 17.731 1.00 86.56 100 TYR A O 1
ATOM 871 N N . THR A 1 101 ? -9.180 0.103 19.273 1.00 81.44 101 THR A N 1
ATOM 872 C CA . THR A 1 101 ? -10.082 -0.141 20.403 1.00 81.44 101 THR A CA 1
ATOM 873 C C . THR A 1 101 ? -9.931 0.985 21.425 1.00 81.44 101 THR A C 1
ATOM 875 O O . THR A 1 101 ? -9.083 1.859 21.263 1.00 81.44 101 THR A O 1
ATOM 878 N N . PHE A 1 102 ? -10.752 0.976 22.480 1.00 70.56 102 PHE A N 1
ATOM 879 C CA . PHE A 1 102 ? -10.862 2.056 23.471 1.00 70.56 102 PHE A CA 1
ATOM 880 C C . PHE A 1 102 ? -9.535 2.571 24.062 1.00 70.56 102 PHE A C 1
ATOM 882 O O . PHE A 1 102 ? -9.503 3.697 24.543 1.00 70.56 102 PHE A O 1
ATOM 889 N N . ALA A 1 103 ? -8.453 1.784 24.029 1.00 72.75 103 ALA A N 1
ATOM 890 C CA . ALA A 1 103 ? -7.157 2.197 24.568 1.00 72.75 103 ALA A CA 1
ATOM 891 C C . ALA A 1 103 ? -5.946 1.852 23.684 1.00 72.75 103 ALA A C 1
ATOM 893 O O . ALA A 1 103 ? -4.876 2.427 23.885 1.00 72.75 103 ALA A O 1
ATOM 894 N N . THR A 1 104 ? -6.060 0.921 22.726 1.00 83.19 104 THR A N 1
ATOM 895 C CA . THR A 1 104 ? -4.884 0.388 22.022 1.00 83.19 104 THR A CA 1
ATOM 896 C C . THR A 1 104 ? -5.108 0.164 20.528 1.00 83.19 104 THR A C 1
ATOM 898 O O . T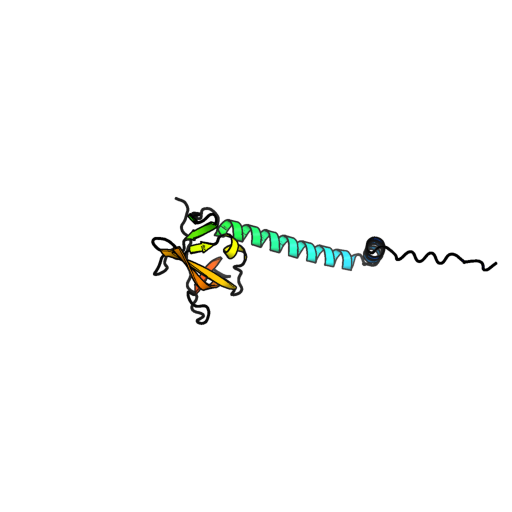HR A 1 104 ? -6.195 -0.176 20.058 1.00 83.19 104 THR A O 1
ATOM 901 N N . MET A 1 105 ? -4.026 0.356 19.769 1.00 87.44 105 MET A N 1
ATOM 902 C CA . MET A 1 105 ? -3.904 -0.087 18.383 1.00 87.44 105 MET A CA 1
ATOM 903 C C . MET A 1 105 ? -3.473 -1.551 18.379 1.00 87.44 105 MET A C 1
ATOM 905 O O . MET A 1 105 ? -2.385 -1.884 18.847 1.00 87.44 105 MET A O 1
ATOM 909 N N . THR A 1 106 ? -4.301 -2.431 17.829 1.00 88.94 106 THR A N 1
ATOM 910 C CA . THR A 1 106 ? -3.914 -3.825 17.587 1.00 88.94 106 THR A CA 1
ATOM 911 C C . THR A 1 106 ? -3.611 -4.014 16.110 1.00 88.94 106 THR A C 1
ATOM 913 O O . THR A 1 106 ? -4.407 -3.635 15.254 1.00 88.94 106 THR A O 1
ATOM 916 N N . ALA A 1 107 ? -2.442 -4.573 15.801 1.00 91.38 107 ALA A N 1
ATOM 917 C CA . ALA A 1 107 ? -1.986 -4.780 14.433 1.00 91.38 107 ALA A CA 1
ATOM 918 C C . ALA A 1 107 ? -2.189 -6.234 14.003 1.00 91.38 107 ALA A C 1
ATOM 920 O O . ALA A 1 107 ? -1.918 -7.170 14.757 1.00 91.38 107 ALA A O 1
ATOM 921 N N . ARG A 1 108 ? -2.607 -6.430 12.755 1.00 90.69 108 ARG A N 1
ATOM 922 C CA . ARG A 1 108 ? -2.666 -7.740 12.108 1.00 90.69 108 ARG A CA 1
ATOM 923 C C . ARG A 1 108 ? -1.968 -7.684 10.756 1.00 90.69 108 ARG A C 1
ATOM 925 O O . ARG A 1 108 ? -2.092 -6.704 10.032 1.00 90.69 108 ARG A O 1
ATOM 932 N N . LYS A 1 109 ? -1.272 -8.760 10.392 1.00 92.31 109 LYS A N 1
ATOM 933 C CA . LYS A 1 109 ? -0.691 -8.907 9.054 1.00 92.31 109 LYS A CA 1
ATOM 934 C C . LYS A 1 109 ? -1.782 -9.221 8.030 1.00 92.31 109 LYS A C 1
ATOM 936 O O . LYS A 1 109 ? -2.562 -10.154 8.227 1.00 92.31 109 LYS A O 1
ATOM 941 N N . GLY A 1 110 ? -1.792 -8.462 6.946 1.00 90.56 110 GLY A N 1
ATOM 942 C CA . GLY A 1 110 ? -2.578 -8.711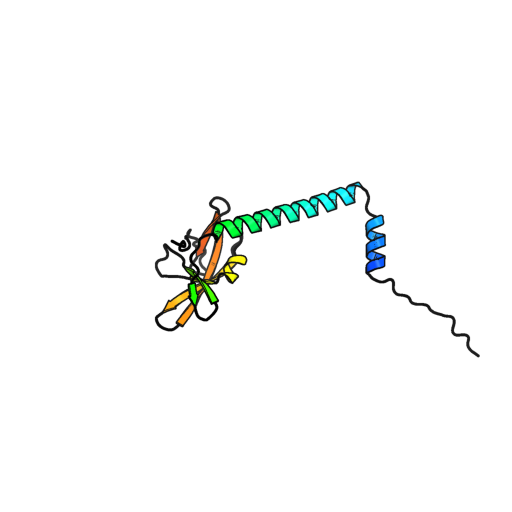 5.745 1.00 90.56 110 GLY A CA 1
ATOM 943 C C . GLY A 1 110 ? -1.702 -8.606 4.502 1.00 90.56 110 GLY A C 1
ATOM 944 O O . GLY A 1 110 ? -0.492 -8.386 4.594 1.00 90.56 110 GLY A O 1
ATOM 945 N N . LEU A 1 111 ? -2.323 -8.744 3.336 1.00 91.31 111 LEU A N 1
ATOM 946 C CA . LEU A 1 111 ? -1.673 -8.489 2.052 1.00 91.31 111 LEU A CA 1
ATOM 947 C C . LEU A 1 111 ? -2.310 -7.271 1.405 1.00 91.31 111 LEU A C 1
ATOM 949 O O . LEU A 1 111 ? -3.530 -7.127 1.440 1.00 91.31 111 LEU A O 1
ATOM 953 N N . ALA A 1 112 ? -1.507 -6.436 0.761 1.00 91.38 112 ALA A N 1
ATOM 954 C CA . ALA A 1 112 ? -2.001 -5.381 -0.105 1.00 91.38 112 ALA A CA 1
ATOM 955 C C . ALA A 1 112 ? -1.310 -5.432 -1.462 1.00 91.38 112 ALA A C 1
ATOM 957 O O . ALA A 1 112 ? -0.164 -5.862 -1.587 1.00 91.38 112 ALA A O 1
ATOM 958 N N . LYS A 1 113 ? -2.031 -4.994 -2.485 1.00 91.69 113 LYS A N 1
ATOM 959 C CA . LYS A 1 113 ? -1.476 -4.701 -3.802 1.00 91.69 113 LYS A CA 1
ATOM 960 C C . LYS A 1 113 ? -2.305 -3.625 -4.475 1.00 91.69 113 LYS A C 1
ATOM 962 O O . LYS A 1 113 ? -3.424 -3.332 -4.057 1.00 91.69 113 LYS A O 1
ATOM 967 N N . ILE A 1 114 ? -1.771 -3.084 -5.551 1.00 89.12 114 ILE A N 1
ATOM 968 C CA . ILE A 1 114 ? -2.476 -2.142 -6.411 1.00 89.12 114 ILE A CA 1
ATOM 969 C C . ILE A 1 114 ? -2.951 -2.889 -7.642 1.00 89.12 114 ILE A C 1
ATOM 971 O O . ILE A 1 114 ? -2.187 -3.629 -8.267 1.00 89.12 114 ILE A O 1
ATOM 975 N N . ASP A 1 115 ? -4.220 -2.709 -7.980 1.00 88.62 115 ASP A N 1
ATOM 976 C CA . ASP A 1 115 ? -4.727 -3.206 -9.246 1.00 88.62 115 ASP A CA 1
ATOM 977 C C . ASP A 1 115 ? -4.162 -2.381 -10.412 1.00 88.62 115 ASP A C 1
ATOM 979 O O . ASP A 1 115 ? -4.202 -1.154 -10.390 1.00 88.62 115 ASP A O 1
ATOM 983 N N . LYS A 1 116 ? -3.643 -3.047 -11.448 1.00 83.81 116 LYS A N 1
ATOM 984 C CA . LYS A 1 116 ? -3.071 -2.367 -12.622 1.00 83.81 116 LYS A CA 1
ATOM 985 C C . LYS A 1 116 ? -4.139 -1.689 -13.480 1.00 83.81 116 LYS A C 1
ATOM 987 O O . LYS A 1 116 ? -3.815 -0.744 -14.185 1.00 83.81 116 LYS A O 1
ATOM 992 N N . ALA A 1 117 ? -5.371 -2.203 -13.458 1.00 83.12 117 ALA A N 1
ATOM 993 C CA . ALA A 1 117 ? -6.454 -1.704 -14.299 1.00 83.12 117 ALA A CA 1
ATOM 994 C C . ALA A 1 117 ? -7.211 -0.546 -13.640 1.00 83.12 117 ALA A C 1
ATOM 996 O O . ALA A 1 117 ? -7.471 0.463 -14.285 1.00 83.12 117 ALA A O 1
ATOM 997 N N . THR A 1 118 ? -7.570 -0.693 -12.362 1.00 81.31 118 THR A N 1
ATOM 998 C CA . THR A 1 118 ? -8.397 0.297 -11.651 1.00 81.31 118 THR A CA 1
ATOM 999 C C . THR A 1 118 ? -7.610 1.238 -10.743 1.00 81.31 118 THR A C 1
ATOM 1001 O O . THR A 1 118 ? -8.201 2.155 -10.182 1.00 81.31 118 THR A O 1
ATOM 1004 N N . GLU A 1 119 ? -6.312 0.985 -10.540 1.00 78.44 119 GLU A N 1
ATOM 1005 C CA . GLU A 1 119 ? -5.429 1.703 -9.602 1.00 78.44 119 GLU A CA 1
ATOM 1006 C C . GLU A 1 119 ? -5.918 1.729 -8.142 1.00 78.44 119 GLU A C 1
ATOM 1008 O O . GLU A 1 119 ? -5.361 2.427 -7.291 1.00 78.44 119 GLU A O 1
ATOM 1013 N N . ARG A 1 120 ? -6.927 0.913 -7.816 1.00 84.75 120 ARG A N 1
ATOM 1014 C CA . ARG A 1 120 ? -7.476 0.785 -6.467 1.00 84.75 120 ARG A CA 1
ATOM 1015 C C . ARG A 1 120 ? -6.576 -0.073 -5.591 1.00 84.75 120 ARG A C 1
ATOM 1017 O O . ARG A 1 120 ? -5.928 -1.020 -6.050 1.00 84.75 120 ARG A O 1
ATOM 1024 N N . ILE A 1 121 ? -6.590 0.235 -4.296 1.00 88.31 121 ILE A N 1
ATOM 1025 C CA . ILE A 1 121 ? -5.907 -0.568 -3.287 1.00 88.31 121 ILE A CA 1
ATOM 1026 C C . ILE A 1 121 ? -6.737 -1.829 -3.051 1.00 88.31 121 ILE A C 1
ATOM 1028 O O . ILE A 1 121 ? -7.905 -1.782 -2.661 1.00 88.31 121 ILE A O 1
ATOM 1032 N N . LEU A 1 122 ? -6.112 -2.971 -3.303 1.00 90.56 122 LEU A N 1
ATOM 1033 C CA . LEU A 1 122 ? -6.661 -4.282 -3.029 1.00 90.56 122 LEU A CA 1
ATOM 1034 C C . LEU A 1 122 ? -6.052 -4.803 -1.734 1.00 90.56 122 LEU A C 1
ATOM 1036 O O . LEU A 1 122 ? -4.832 -4.917 -1.635 1.00 90.56 122 LEU A O 1
ATOM 1040 N N . ILE A 1 123 ? -6.888 -5.165 -0.764 1.00 90.50 123 ILE A N 1
ATOM 1041 C CA . ILE A 1 123 ? -6.429 -5.639 0.546 1.00 90.50 123 ILE A CA 1
ATOM 1042 C C . ILE A 1 123 ? -7.015 -7.024 0.826 1.00 90.50 123 ILE A C 1
ATOM 1044 O O . ILE A 1 123 ? -8.182 -7.297 0.538 1.00 90.50 123 ILE A O 1
ATOM 1048 N N . SER A 1 124 ? -6.193 -7.900 1.395 1.00 90.19 124 SER A N 1
ATOM 1049 C CA . SER A 1 124 ? -6.605 -9.132 2.057 1.00 90.19 124 SER A CA 1
ATOM 1050 C C . SER A 1 124 ? -6.355 -9.003 3.557 1.00 90.19 124 SER A C 1
ATOM 1052 O O . SER A 1 124 ? -5.274 -8.601 3.988 1.00 90.19 124 SER A O 1
ATOM 1054 N N . ASN A 1 125 ? -7.342 -9.402 4.359 1.00 84.94 125 ASN A N 1
ATOM 1055 C CA . ASN A 1 125 ? -7.245 -9.398 5.825 1.00 84.94 125 ASN A CA 1
ATOM 1056 C C . ASN A 1 125 ? -6.374 -10.535 6.377 1.00 84.94 125 ASN A C 1
ATOM 1058 O O . ASN A 1 125 ? -6.160 -10.612 7.589 1.00 84.94 125 ASN A O 1
ATOM 1062 N N . ASP A 1 126 ? -5.938 -11.446 5.512 1.00 83.25 126 ASP A N 1
ATOM 1063 C CA . ASP A 1 126 ? -5.152 -12.618 5.863 1.00 83.25 126 ASP A CA 1
ATOM 1064 C C . ASP A 1 126 ? -3.842 -12.612 5.068 1.00 83.25 126 ASP A C 1
ATOM 1066 O O . ASP A 1 126 ? -3.830 -12.327 3.869 1.00 83.25 126 ASP A O 1
ATOM 1070 N N . ALA A 1 127 ? -2.743 -12.925 5.749 1.00 81.38 127 ALA A N 1
ATOM 1071 C CA . ALA A 1 127 ? -1.426 -13.062 5.143 1.00 81.38 127 ALA A CA 1
ATOM 1072 C C . ALA A 1 127 ? -1.272 -14.376 4.355 1.00 81.38 127 ALA A C 1
ATOM 1074 O O . ALA A 1 127 ? -0.393 -14.471 3.505 1.00 81.38 127 ALA A O 1
ATOM 1075 N N . LEU A 1 128 ? -2.108 -15.383 4.638 1.00 79.50 128 LEU A N 1
ATOM 1076 C CA . LEU A 1 128 ? -2.022 -16.717 4.034 1.00 79.50 128 LEU A CA 1
ATOM 1077 C C . LEU A 1 128 ? -3.060 -16.940 2.931 1.00 79.50 128 LEU A C 1
ATOM 1079 O O . LEU A 1 128 ? -2.799 -17.647 1.960 1.00 79.50 128 LEU A O 1
ATOM 1083 N N . ARG A 1 129 ? -4.253 -16.349 3.066 1.00 71.19 129 ARG A N 1
ATOM 1084 C CA . ARG A 1 129 ? -5.341 -16.495 2.090 1.00 71.19 129 ARG A CA 1
ATOM 1085 C C . ARG A 1 129 ? -5.387 -15.293 1.157 1.00 71.19 129 ARG A C 1
ATOM 1087 O O . ARG A 1 129 ? -5.674 -14.170 1.568 1.00 71.19 129 ARG A O 1
ATOM 1094 N N . VAL A 1 130 ? -5.150 -15.551 -0.125 1.00 73.38 130 VAL A N 1
ATOM 1095 C CA . VAL A 1 130 ? -5.087 -14.531 -1.177 1.00 73.38 130 VAL A CA 1
ATOM 1096 C C . VAL A 1 130 ? -6.496 -14.207 -1.689 1.00 73.38 130 VAL A C 1
ATOM 1098 O O . VAL A 1 130 ? -6.856 -14.539 -2.814 1.00 73.38 130 VAL A O 1
ATOM 1101 N N . TYR A 1 131 ? -7.322 -13.575 -0.849 1.00 85.31 131 TYR A N 1
ATOM 1102 C CA . TYR A 1 131 ? -8.627 -13.044 -1.257 1.00 85.31 131 TYR A CA 1
ATOM 1103 C C . TYR A 1 131 ? -8.597 -11.516 -1.219 1.00 85.31 131 TYR A C 1
ATOM 1105 O O . TYR A 1 131 ? -8.914 -10.882 -0.212 1.00 85.31 131 TYR A O 1
ATOM 1113 N N . PHE A 1 132 ? -8.172 -10.924 -2.331 1.00 86.50 132 PHE A N 1
ATOM 1114 C CA . PHE A 1 132 ? -8.090 -9.479 -2.481 1.00 86.50 132 PHE A CA 1
ATOM 1115 C C . PHE A 1 132 ? -9.468 -8.878 -2.758 1.00 86.50 132 PHE A C 1
ATOM 1117 O O . PHE A 1 132 ? -10.159 -9.300 -3.684 1.00 86.50 132 PHE A O 1
ATOM 1124 N N . LYS A 1 133 ? -9.843 -7.858 -1.985 1.00 88.94 133 LYS A N 1
ATOM 1125 C CA . LYS A 1 133 ? -11.009 -7.016 -2.268 1.00 88.94 133 LYS A CA 1
ATOM 1126 C C . LYS A 1 133 ? -10.575 -5.563 -2.456 1.00 88.94 133 LYS A C 1
ATOM 1128 O O . LYS A 1 133 ? -9.642 -5.138 -1.772 1.00 88.94 133 LYS A O 1
ATOM 1133 N N . PRO A 1 134 ? -11.218 -4.816 -3.367 1.00 88.81 134 PRO A N 1
ATOM 1134 C CA . PRO A 1 134 ? -10.987 -3.386 -3.484 1.00 88.81 134 PRO A CA 1
ATOM 1135 C C . PRO A 1 134 ? -11.558 -2.669 -2.269 1.00 88.81 134 PRO A C 1
ATOM 1137 O O . PRO A 1 134 ? -12.682 -2.952 -1.859 1.00 88.81 134 PRO A O 1
ATOM 1140 N N . TYR A 1 135 ? -10.784 -1.735 -1.726 1.00 86.25 135 TYR A N 1
ATOM 1141 C CA . TYR A 1 135 ? -11.231 -0.853 -0.656 1.00 86.25 135 TYR A CA 1
ATOM 1142 C C . TYR A 1 135 ? -10.831 0.590 -0.939 1.00 86.25 135 TYR A C 1
ATOM 1144 O O . TYR A 1 135 ? -9.832 0.855 -1.614 1.00 86.25 135 TYR A O 1
ATOM 1152 N N . ALA A 1 136 ? -11.623 1.513 -0.402 1.00 87.38 136 ALA A N 1
ATOM 1153 C CA . ALA A 1 136 ? -11.358 2.941 -0.438 1.00 87.38 136 ALA A CA 1
ATOM 1154 C C . ALA A 1 136 ? -10.814 3.425 0.912 1.00 87.38 136 ALA A C 1
ATOM 1156 O O . ALA A 1 136 ? -11.031 2.801 1.953 1.00 87.38 136 ALA A O 1
ATOM 1157 N N . LEU A 1 137 ? -10.103 4.549 0.887 1.00 89.69 137 LEU A N 1
ATOM 1158 C CA . LEU A 1 137 ? -9.680 5.260 2.090 1.00 89.69 137 LEU A CA 1
ATOM 1159 C C . LEU A 1 137 ? -10.656 6.401 2.381 1.00 89.69 137 LEU A C 1
ATOM 1161 O O . LEU A 1 137 ? -11.207 6.976 1.445 1.00 89.69 137 LEU A O 1
ATOM 1165 N N . GLU A 1 138 ? -10.862 6.723 3.661 1.00 90.62 138 GLU A N 1
ATOM 1166 C CA . GLU A 1 138 ? -11.720 7.847 4.062 1.00 90.62 138 GLU A CA 1
ATOM 1167 C C . GLU A 1 138 ? -11.202 9.162 3.481 1.00 90.62 138 GLU A C 1
ATOM 1169 O O . GLU A 1 138 ? -10.031 9.507 3.640 1.00 90.62 138 GLU A O 1
ATOM 1174 N N . GLU A 1 139 ? -12.081 9.872 2.777 1.00 88.19 139 GLU A N 1
ATOM 1175 C CA . GLU A 1 139 ? -11.771 11.159 2.159 1.00 88.19 139 GLU A CA 1
ATOM 1176 C C . GLU A 1 139 ? -11.893 12.288 3.185 1.00 88.19 139 GLU A C 1
ATOM 1178 O O . GLU A 1 139 ? -12.694 12.227 4.124 1.00 88.19 139 GLU A O 1
ATOM 1183 N N . GLU A 1 140 ? -11.047 1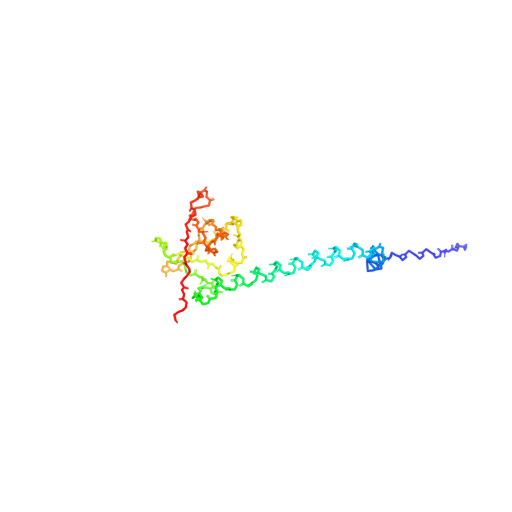3.300 3.029 1.00 84.62 140 GLU A N 1
ATOM 1184 C CA . GLU A 1 140 ? -11.135 14.548 3.776 1.00 84.62 140 GLU A CA 1
ATOM 1185 C C . GLU A 1 140 ? -12.332 15.340 3.226 1.00 84.62 140 GLU A C 1
ATOM 1187 O O . GLU A 1 140 ? -12.429 15.558 2.020 1.00 84.62 140 GLU A O 1
ATOM 1192 N N . ARG A 1 141 ? -13.303 15.641 4.096 1.00 69.19 141 ARG A N 1
ATOM 1193 C CA . ARG A 1 141 ? -14.546 16.342 3.738 1.00 69.19 141 ARG A CA 1
ATOM 1194 C C . ARG A 1 141 ? -14.345 17.845 3.684 1.00 69.19 141 ARG A C 1
ATOM 1196 O O . ARG A 1 141 ? -13.606 18.344 4.559 1.00 69.19 141 ARG A O 1
#

pLDDT: mean 81.06, std 14.82, range [36.75, 95.56]

Sequence (141 aa):
MIEISNLDFFSESEEKKNRHQIDIFTHLEKKNILNHLNEQRLSRQKNEKIQKERFENKKIYMIQNKQYYKIIDMKRAYYLEVESCKNISYAQSIVLLYTYTFATMTARKGLAKIDKATERILISNDALRVYFKPYALEEER

Foldseek 3Di:
DDDPDDPPPPDPDPVVVVVVVVVPDDPVRVVVVVVVVVVVVVVVVVVVVLLCVQCPQFDWDQDPNFTWWWWPPDPATWIFTPVQSVVAEQDKDWGWTWHDDPPDTDTDIWIWHADPPPRFIWIGRDPPDPDTDGIGTHGND